Protein AF-A0A2N5GS72-F1 (afdb_monomer_lite)

pLDDT: mean 87.8, std 16.19, range [47.03, 98.69]

Organism: NCBI:txid1403243

InterPro domains:
  IPR011990 Tetratricopeptide-like helical domain superfamily [G3DSA:1.25.40.10] (2-83)
  IPR011990 Tetratricopeptide-like helical domain superfamily [SSF48452] (9-51)
  IPR013105 Tetratricopeptide repeat 2 [PF07719] (12-42)
  IPR019734 Tetratricopeptide repeat [PS50005] (9-42)
  IPR019734 Tetratricopeptide repeat [SM00028] (9-42)

Radius of gyration: 17.96 Å; chains: 1; bounding box: 26×64×32 Å

Structure (mmCIF, N/CA/C/O backbone):
data_AF-A0A2N5GS72-F1
#
_entry.id   AF-A0A2N5GS72-F1
#
loop_
_atom_site.group_PDB
_atom_site.id
_atom_site.type_symbol
_atom_site.label_atom_id
_atom_site.label_alt_id
_atom_site.label_comp_id
_atom_site.label_asym_id
_atom_site.label_entity_id
_atom_site.label_seq_id
_atom_site.pdbx_PDB_ins_code
_atom_site.Cartn_x
_atom_site.Cartn_y
_atom_site.Cartn_z
_atom_site.occupancy
_atom_site.B_iso_or_equiv
_atom_site.auth_seq_id
_atom_site.auth_comp_id
_atom_site.auth_asym_id
_atom_site.auth_atom_id
_atom_site.pdbx_PDB_model_num
ATOM 1 N N . MET A 1 1 ? 6.695 11.900 13.192 1.00 66.31 1 MET A N 1
ATOM 2 C CA . MET A 1 1 ? 5.529 11.103 13.608 1.00 66.31 1 MET A CA 1
ATOM 3 C C . MET A 1 1 ? 5.547 10.929 15.113 1.00 66.31 1 MET A C 1
ATOM 5 O O . MET A 1 1 ? 6.587 10.590 15.670 1.00 66.31 1 MET A O 1
ATOM 9 N N . SER A 1 2 ? 4.422 11.187 15.764 1.00 89.38 2 SER A N 1
ATOM 10 C CA . SER A 1 2 ? 4.184 10.859 17.167 1.00 89.38 2 SER A CA 1
ATOM 11 C C . SER A 1 2 ? 3.930 9.357 17.347 1.00 89.38 2 SER A C 1
ATOM 13 O O . SER A 1 2 ? 3.534 8.660 16.412 1.00 89.38 2 SER A O 1
ATOM 15 N N . GLU A 1 3 ? 4.110 8.853 18.568 1.00 89.19 3 GLU A N 1
ATOM 16 C CA . GLU A 1 3 ? 3.800 7.459 18.925 1.00 89.19 3 GLU A CA 1
ATOM 17 C C . GLU A 1 3 ? 2.340 7.082 18.601 1.00 89.19 3 GLU A C 1
ATOM 19 O O . GLU A 1 3 ? 2.053 5.964 18.164 1.00 89.19 3 GLU A O 1
ATOM 24 N N . LEU A 1 4 ? 1.419 8.042 18.741 1.00 92.50 4 LEU A N 1
ATOM 25 C CA . LEU A 1 4 ? 0.006 7.858 18.422 1.00 92.50 4 LEU A CA 1
ATOM 26 C C . LEU A 1 4 ? -0.232 7.676 16.916 1.00 92.50 4 LEU A C 1
ATOM 28 O O . LEU A 1 4 ? -0.996 6.793 16.531 1.00 92.50 4 LEU A O 1
ATOM 32 N N . GLU A 1 5 ? 0.428 8.471 16.070 1.00 91.94 5 GLU A N 1
ATOM 33 C CA . GLU A 1 5 ? 0.332 8.351 14.606 1.00 91.94 5 GLU A CA 1
ATOM 34 C C . GLU A 1 5 ? 0.856 6.995 14.128 1.00 91.94 5 GLU A C 1
ATOM 36 O O . GLU A 1 5 ? 0.194 6.330 13.332 1.00 91.94 5 GLU A O 1
ATOM 41 N N . VAL A 1 6 ? 1.979 6.533 14.688 1.00 91.19 6 VAL A N 1
ATOM 42 C CA . VAL A 1 6 ? 2.550 5.213 14.375 1.00 91.19 6 VAL A CA 1
ATOM 43 C C . VAL A 1 6 ? 1.580 4.088 14.757 1.00 91.19 6 VAL A C 1
ATOM 45 O O . VAL A 1 6 ? 1.336 3.171 13.971 1.00 91.19 6 VAL A O 1
ATOM 48 N N . SER A 1 7 ? 0.980 4.154 15.948 1.00 95.19 7 SER A N 1
ATOM 49 C CA . SER A 1 7 ? -0.006 3.161 16.399 1.00 95.19 7 SER A CA 1
ATOM 50 C C . SER A 1 7 ? -1.278 3.164 15.536 1.00 95.19 7 SER A C 1
ATOM 52 O O . SER A 1 7 ? -1.819 2.107 15.179 1.00 95.19 7 SER A O 1
ATOM 54 N N . LEU A 1 8 ? -1.741 4.351 15.135 1.00 96.69 8 LEU A N 1
ATOM 55 C CA . LEU A 1 8 ? -2.888 4.500 14.245 1.00 96.69 8 LEU A CA 1
ATOM 56 C C . LEU A 1 8 ? -2.594 3.931 12.848 1.00 96.69 8 LEU A C 1
ATOM 58 O O . LEU A 1 8 ? -3.430 3.196 12.315 1.00 96.69 8 LEU A O 1
ATOM 62 N N . ALA A 1 9 ? -1.403 4.186 12.297 1.00 96.94 9 ALA A N 1
ATOM 63 C CA . ALA A 1 9 ? -0.950 3.623 11.024 1.00 96.94 9 ALA A CA 1
ATOM 64 C C . ALA A 1 9 ? -0.971 2.088 11.057 1.00 96.94 9 ALA A C 1
ATOM 66 O O . ALA A 1 9 ? -1.563 1.443 10.191 1.00 96.94 9 ALA A O 1
ATOM 67 N N . GLN A 1 10 ? -0.416 1.485 12.113 1.00 96.31 10 GLN A N 1
ATOM 68 C CA . GLN A 1 10 ? -0.424 0.030 12.297 1.00 96.31 10 GLN A CA 1
ATOM 69 C C . GLN A 1 10 ? -1.840 -0.545 12.411 1.00 96.31 10 GLN A C 1
ATOM 71 O O . GLN A 1 10 ? -2.118 -1.634 11.903 1.00 96.31 10 GLN A O 1
ATOM 76 N N . THR A 1 11 ? -2.745 0.166 13.083 1.00 98.06 11 THR A N 1
ATOM 77 C CA . THR A 1 11 ? -4.141 -0.263 13.239 1.00 98.06 11 THR A CA 1
ATOM 78 C C . THR A 1 11 ? -4.870 -0.251 11.898 1.00 98.06 11 THR A C 1
AT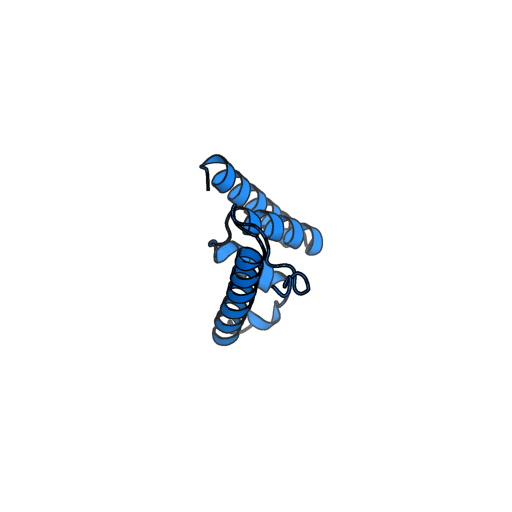OM 80 O O . THR A 1 11 ? -5.506 -1.242 11.532 1.00 98.06 11 THR A O 1
ATOM 83 N N . LYS A 1 12 ? -4.721 0.828 11.125 1.00 98.31 12 LYS A N 1
ATOM 84 C CA . LYS A 1 12 ? -5.278 0.942 9.771 1.00 98.31 12 LYS A CA 1
ATOM 85 C C . LYS A 1 12 ? -4.688 -0.097 8.822 1.00 98.31 12 LYS A C 1
ATOM 87 O O . LYS A 1 12 ? -5.438 -0.748 8.100 1.00 98.31 12 LYS A O 1
ATOM 92 N N . PHE A 1 13 ? -3.382 -0.350 8.902 1.00 98.31 13 PHE A N 1
ATOM 93 C CA . PHE A 1 13 ? -2.728 -1.420 8.152 1.00 98.31 13 PHE A CA 1
ATOM 94 C C . PHE A 1 13 ? -3.367 -2.789 8.426 1.00 98.31 13 PHE A C 1
ATOM 96 O O . PHE A 1 13 ? -3.774 -3.481 7.493 1.00 98.31 13 PHE A O 1
ATOM 103 N N . LYS A 1 14 ? -3.528 -3.162 9.703 1.00 98.25 14 LYS A N 1
ATOM 104 C CA . LYS A 1 14 ? -4.175 -4.427 10.096 1.00 98.25 14 LYS A CA 1
ATOM 105 C C . LYS A 1 14 ? -5.618 -4.516 9.598 1.00 98.25 14 LYS A C 1
ATOM 107 O O . LYS A 1 14 ? -6.034 -5.574 9.131 1.00 98.25 14 LYS A O 1
ATOM 112 N N . LEU A 1 15 ? -6.369 -3.417 9.668 1.00 98.50 15 LEU A N 1
ATOM 113 C CA . LEU A 1 15 ? -7.737 -3.365 9.156 1.00 98.50 15 LEU A CA 1
ATOM 114 C C . LEU A 1 15 ? -7.781 -3.537 7.629 1.00 98.50 15 LEU A C 1
ATOM 116 O O . LEU A 1 15 ? -8.613 -4.288 7.125 1.00 98.50 15 LEU A O 1
ATOM 120 N N . GLY A 1 16 ? -6.854 -2.913 6.901 1.00 98.50 16 GLY A N 1
ATOM 121 C CA . GLY A 1 16 ? -6.705 -3.091 5.457 1.00 98.50 16 GLY A CA 1
ATOM 122 C C . GLY A 1 16 ? -6.434 -4.545 5.072 1.00 98.50 16 GLY A C 1
ATOM 123 O O . GLY A 1 16 ? -7.084 -5.077 4.174 1.00 98.50 16 GLY A O 1
ATOM 124 N N . LEU A 1 17 ? -5.554 -5.232 5.807 1.00 98.44 17 LEU A N 1
ATOM 125 C CA . LEU A 1 17 ? -5.311 -6.666 5.613 1.00 98.44 17 LEU A CA 1
ATOM 126 C C . LEU A 1 17 ? -6.559 -7.518 5.874 1.00 98.44 17 LEU A C 1
ATOM 128 O O . LEU A 1 17 ? -6.827 -8.456 5.124 1.00 98.44 17 LEU A O 1
ATOM 132 N N . ALA A 1 18 ? -7.337 -7.192 6.910 1.00 98.56 18 ALA A N 1
ATOM 133 C CA . ALA A 1 18 ? -8.581 -7.898 7.211 1.00 98.56 18 ALA A CA 1
ATOM 134 C C . ALA A 1 18 ? -9.615 -7.730 6.084 1.00 98.56 18 ALA A C 1
ATOM 136 O O . ALA A 1 18 ? -10.244 -8.707 5.676 1.00 98.56 18 ALA A O 1
ATOM 137 N N . TYR A 1 19 ? -9.751 -6.521 5.531 1.00 98.69 19 TYR A N 1
ATOM 138 C CA . TYR A 1 19 ? -10.608 -6.281 4.369 1.00 98.69 19 TYR A CA 1
ATOM 139 C C . TYR A 1 19 ? -10.123 -7.020 3.119 1.00 98.69 19 TYR A C 1
ATOM 141 O O . TYR A 1 19 ? -10.939 -7.631 2.429 1.00 98.69 19 TYR A O 1
ATOM 149 N N . ALA A 1 20 ? -8.812 -7.038 2.862 1.00 98.00 20 ALA A N 1
ATOM 150 C CA . ALA A 1 20 ? -8.234 -7.761 1.731 1.00 98.00 20 ALA A CA 1
ATOM 151 C C . ALA A 1 20 ? -8.494 -9.272 1.839 1.00 98.00 20 ALA A C 1
ATOM 153 O O . ALA A 1 20 ? -8.931 -9.892 0.873 1.00 98.00 20 ALA A O 1
ATOM 154 N N . GLY A 1 21 ? -8.311 -9.851 3.031 1.00 97.62 21 GLY A N 1
ATOM 155 C CA . GLY A 1 21 ? -8.629 -11.257 3.303 1.00 97.62 21 GLY A CA 1
ATOM 156 C C . GLY A 1 21 ? -10.119 -11.589 3.164 1.00 97.62 21 GLY A C 1
ATOM 157 O O . GLY A 1 21 ? -10.466 -12.721 2.841 1.00 97.62 21 GLY A O 1
ATOM 158 N N . ALA A 1 22 ? -10.998 -10.602 3.352 1.00 98.12 22 ALA A N 1
ATOM 159 C CA . ALA A 1 22 ? -12.437 -10.723 3.122 1.00 98.12 22 ALA A CA 1
ATOM 160 C C . ALA A 1 22 ? -12.861 -10.454 1.661 1.00 98.12 22 ALA A C 1
ATOM 162 O O . ALA A 1 22 ? -14.059 -10.428 1.379 1.00 98.12 22 ALA A O 1
ATOM 163 N N . GLY A 1 23 ? -11.918 -10.211 0.741 1.00 97.19 23 GLY A N 1
ATOM 164 C CA . GLY A 1 23 ? -12.202 -9.881 -0.661 1.00 97.19 23 GLY A CA 1
ATOM 165 C C . GLY A 1 23 ? -12.775 -8.475 -0.875 1.00 97.19 23 GLY A C 1
ATOM 166 O O . GLY A 1 23 ? -13.275 -8.165 -1.953 1.00 97.19 23 GLY A O 1
ATOM 167 N N . LYS A 1 24 ? -12.719 -7.599 0.133 1.00 98.50 24 LYS A N 1
ATOM 168 C CA . LYS A 1 24 ? -13.162 -6.201 0.042 1.00 98.50 24 LYS A CA 1
ATOM 169 C C . LYS A 1 24 ? -11.986 -5.314 -0.352 1.00 98.50 24 LYS A C 1
ATOM 171 O O . LYS A 1 24 ? -11.436 -4.582 0.468 1.00 98.50 24 LYS A O 1
ATOM 176 N N . HIS A 1 25 ? -11.561 -5.435 -1.607 1.00 98.06 25 HIS A N 1
ATOM 177 C CA . HIS A 1 25 ? -10.331 -4.810 -2.099 1.00 98.06 25 HIS A CA 1
ATOM 178 C C . HIS A 1 25 ? -10.364 -3.275 -2.013 1.00 98.06 25 HIS A C 1
ATOM 180 O O . HIS A 1 25 ? -9.370 -2.682 -1.603 1.00 98.06 25 HIS A O 1
ATOM 186 N N . ASP A 1 26 ? -11.498 -2.634 -2.305 1.00 98.31 26 ASP A N 1
ATOM 187 C CA . ASP A 1 26 ? -11.616 -1.169 -2.243 1.00 98.31 26 ASP A CA 1
ATOM 188 C C . ASP A 1 26 ? -11.489 -0.635 -0.808 1.00 98.31 26 ASP A C 1
ATOM 190 O O . ASP A 1 26 ? -10.717 0.291 -0.546 1.00 98.31 26 ASP A O 1
ATOM 194 N N . ASP A 1 27 ? -12.180 -1.268 0.147 1.00 98.44 27 ASP A N 1
ATOM 195 C CA . ASP A 1 27 ? -12.077 -0.924 1.570 1.00 98.44 27 ASP A CA 1
ATOM 196 C C . ASP A 1 27 ? -10.654 -1.158 2.093 1.00 98.44 27 ASP A C 1
ATOM 198 O O . ASP A 1 27 ? -10.126 -0.354 2.867 1.00 98.44 27 ASP A O 1
ATOM 202 N N . ALA A 1 28 ? -10.012 -2.240 1.643 1.00 98.62 28 ALA A N 1
ATOM 203 C CA . ALA A 1 28 ? -8.633 -2.548 1.987 1.00 98.62 28 ALA A CA 1
ATOM 204 C C . ALA A 1 28 ? -7.675 -1.460 1.501 1.00 98.62 28 ALA A C 1
ATOM 206 O O . ALA A 1 28 ? -6.871 -0.960 2.288 1.00 98.62 28 ALA A O 1
ATOM 207 N N . LEU A 1 29 ? -7.785 -1.064 0.229 1.00 98.50 29 LEU A N 1
ATOM 208 C CA . LEU A 1 29 ? -6.957 -0.011 -0.347 1.00 98.50 29 LEU A CA 1
ATOM 209 C C . LEU A 1 29 ? -7.143 1.308 0.389 1.00 98.50 29 LEU A C 1
ATOM 211 O O . LEU A 1 29 ? -6.141 1.926 0.723 1.00 98.50 29 LEU A O 1
ATOM 215 N N . LYS A 1 30 ? -8.380 1.676 0.739 1.00 98.44 30 LYS A N 1
ATOM 216 C CA . LYS A 1 30 ? -8.650 2.889 1.518 1.00 98.44 30 LYS A CA 1
ATOM 217 C C . LYS A 1 30 ? -7.934 2.884 2.870 1.00 98.44 30 LYS A C 1
ATOM 219 O O . LYS A 1 30 ? -7.292 3.861 3.230 1.00 98.44 30 LYS A O 1
ATOM 224 N N . GLN A 1 31 ? -8.006 1.783 3.621 1.00 98.56 31 GLN A N 1
ATOM 225 C CA . GLN A 1 31 ? -7.312 1.711 4.914 1.00 98.56 31 GLN A CA 1
ATOM 226 C C . GLN A 1 31 ? -5.790 1.710 4.767 1.00 98.56 31 GLN A C 1
ATOM 228 O O . GLN A 1 31 ? -5.092 2.257 5.617 1.00 98.56 31 GLN A O 1
ATOM 233 N N . LEU A 1 32 ? -5.269 1.099 3.703 1.00 98.44 32 LEU A N 1
ATOM 234 C CA . LEU A 1 32 ? -3.840 1.101 3.420 1.00 98.44 32 LEU A CA 1
ATOM 235 C C . LEU A 1 32 ? -3.343 2.468 2.926 1.00 98.44 32 LEU A C 1
ATOM 237 O O . LEU A 1 32 ? -2.214 2.826 3.240 1.00 98.44 32 LEU A O 1
ATOM 241 N N . ASP A 1 33 ? -4.160 3.219 2.184 1.00 97.56 33 ASP A N 1
ATOM 242 C CA . ASP A 1 33 ? -3.894 4.609 1.795 1.00 97.56 33 ASP A CA 1
ATOM 243 C C . ASP A 1 33 ? -3.772 5.481 3.051 1.00 97.56 33 ASP A C 1
ATOM 245 O O . ASP A 1 33 ? -2.717 6.068 3.281 1.00 97.56 33 ASP A O 1
ATOM 249 N N . ASP A 1 34 ? -4.778 5.449 3.934 1.00 97.56 34 ASP A N 1
ATOM 250 C CA . ASP A 1 34 ? -4.748 6.191 5.200 1.00 97.56 34 ASP A CA 1
ATOM 251 C C . ASP A 1 34 ? -3.549 5.788 6.089 1.00 97.56 34 ASP A C 1
ATOM 253 O O . ASP A 1 34 ? -2.981 6.608 6.807 1.00 97.56 34 ASP A O 1
ATOM 257 N N . ALA A 1 35 ? -3.173 4.503 6.097 1.00 97.75 35 ALA A N 1
ATOM 258 C CA . ALA A 1 35 ? -2.024 4.025 6.864 1.00 97.75 35 ALA A CA 1
ATOM 259 C C . ALA A 1 35 ? -0.694 4.535 6.285 1.00 97.75 35 ALA A C 1
ATOM 261 O O . ALA A 1 35 ? 0.223 4.832 7.047 1.00 97.75 35 ALA A O 1
ATOM 262 N N . LEU A 1 36 ? -0.595 4.644 4.956 1.00 96.06 36 LEU A N 1
ATOM 263 C CA . LEU A 1 36 ? 0.589 5.152 4.266 1.00 96.06 36 LEU A CA 1
ATOM 264 C C . LEU A 1 36 ? 0.748 6.664 4.447 1.00 96.06 36 LEU A C 1
ATOM 266 O O . LEU A 1 36 ? 1.870 7.138 4.537 1.00 96.06 36 LEU A O 1
ATOM 270 N N . GLU A 1 37 ? -0.348 7.420 4.527 1.00 93.62 37 GLU A N 1
ATOM 271 C CA . GLU A 1 37 ? -0.286 8.853 4.850 1.00 93.62 37 GLU A CA 1
ATOM 272 C C . GLU A 1 37 ? 0.283 9.101 6.251 1.00 93.62 37 GLU A C 1
ATOM 274 O O . GLU A 1 37 ? 1.029 10.057 6.457 1.00 93.62 37 GLU A O 1
ATOM 279 N N . LEU A 1 38 ? -0.049 8.226 7.205 1.00 94.75 38 LEU A N 1
ATOM 280 C CA . LEU A 1 38 ? 0.457 8.307 8.573 1.00 94.75 38 LEU A CA 1
ATOM 281 C C . LEU A 1 38 ? 1.898 7.816 8.702 1.00 94.75 38 LEU A C 1
ATOM 283 O O . LEU A 1 38 ? 2.623 8.372 9.516 1.00 94.75 38 LEU A O 1
ATOM 287 N N . ASP A 1 39 ? 2.299 6.797 7.934 1.00 93.38 39 ASP A N 1
ATOM 288 C CA . ASP A 1 39 ? 3.650 6.216 7.932 1.00 93.38 39 ASP A CA 1
ATOM 289 C C . ASP A 1 39 ? 4.167 6.006 6.487 1.00 93.38 39 ASP A C 1
ATOM 291 O O . ASP A 1 39 ? 4.166 4.878 5.972 1.00 93.38 39 ASP A O 1
ATOM 295 N N . PRO A 1 40 ? 4.613 7.085 5.803 1.00 91.88 40 PRO A N 1
ATOM 296 C CA . PRO A 1 40 ? 5.007 7.037 4.388 1.00 91.88 40 PRO A CA 1
ATOM 297 C C . PRO A 1 40 ? 6.236 6.169 4.107 1.00 91.88 40 PRO A C 1
ATOM 299 O O . PRO A 1 40 ? 6.428 5.689 2.984 1.00 91.88 40 PRO A O 1
ATOM 302 N N . ASP A 1 41 ? 7.085 5.951 5.110 1.00 92.44 41 ASP A N 1
ATOM 303 C CA . ASP A 1 41 ? 8.302 5.145 4.994 1.00 92.44 41 ASP A CA 1
ATOM 304 C C . ASP A 1 41 ? 8.042 3.641 5.151 1.00 92.44 41 ASP A C 1
ATOM 306 O O . ASP A 1 41 ? 8.928 2.813 4.911 1.00 92.44 41 ASP A O 1
ATOM 310 N N . ASN A 1 42 ? 6.809 3.251 5.481 1.00 94.38 42 ASN A N 1
ATOM 311 C CA . ASN A 1 42 ? 6.442 1.857 5.651 1.00 94.38 42 ASN A CA 1
ATOM 312 C C . ASN A 1 42 ? 6.303 1.118 4.318 1.00 94.38 42 ASN A C 1
ATOM 314 O O . ASN A 1 42 ? 5.236 1.027 3.699 1.00 94.38 42 ASN A O 1
ATOM 318 N N . PHE A 1 43 ? 7.398 0.498 3.896 1.00 95.38 43 PHE A N 1
ATOM 319 C CA . PHE A 1 43 ? 7.428 -0.271 2.657 1.00 95.38 43 PHE A CA 1
ATOM 320 C C . PHE A 1 43 ? 6.446 -1.457 2.648 1.00 95.38 43 PHE A C 1
ATOM 322 O O . PHE A 1 43 ? 5.969 -1.858 1.584 1.00 95.38 43 PHE A O 1
ATOM 329 N N . LEU A 1 44 ? 6.096 -2.013 3.816 1.00 96.31 44 LEU A N 1
ATOM 330 C CA . LEU A 1 44 ? 5.135 -3.111 3.889 1.00 96.31 44 LEU A CA 1
ATOM 331 C C . LEU A 1 44 ? 3.735 -2.645 3.476 1.00 96.31 44 LEU A C 1
ATOM 333 O O . LEU A 1 44 ? 3.087 -3.339 2.694 1.00 96.31 44 LEU A O 1
ATOM 337 N N . ILE A 1 45 ? 3.297 -1.465 3.928 1.00 97.38 45 ILE A N 1
ATOM 338 C CA . ILE A 1 45 ? 2.010 -0.878 3.523 1.00 97.38 45 ILE A CA 1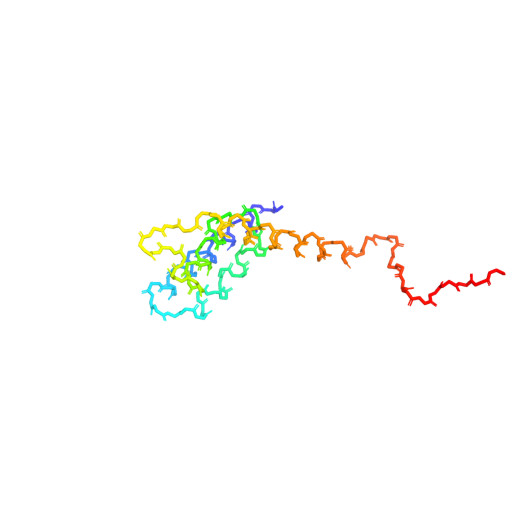
ATOM 339 C C . ILE A 1 45 ? 1.969 -0.705 1.998 1.00 97.38 45 ILE A C 1
ATOM 341 O O . ILE A 1 45 ? 1.020 -1.162 1.353 1.00 97.38 45 ILE A O 1
ATOM 345 N N . ARG A 1 46 ? 3.031 -0.143 1.400 1.00 97.06 46 ARG A N 1
ATOM 346 C CA . ARG A 1 46 ? 3.141 0.017 -0.063 1.00 97.06 46 ARG A CA 1
ATOM 347 C C . ARG A 1 46 ? 3.017 -1.313 -0.796 1.00 97.06 46 ARG A C 1
ATOM 349 O O . ARG A 1 46 ? 2.183 -1.441 -1.691 1.00 97.06 46 ARG A O 1
ATOM 356 N N . LYS A 1 47 ? 3.769 -2.334 -0.369 1.00 97.19 47 LYS A N 1
ATOM 357 C CA . LYS A 1 47 ? 3.711 -3.668 -0.986 1.00 97.19 47 LYS A CA 1
ATOM 358 C C . LYS A 1 47 ? 2.319 -4.284 -0.934 1.00 97.19 47 LYS A C 1
ATOM 360 O O . LYS A 1 47 ? 1.911 -4.889 -1.918 1.00 97.19 47 LYS A O 1
ATOM 365 N N . GLN A 1 48 ? 1.589 -4.136 0.171 1.00 97.88 48 GLN A N 1
ATOM 366 C CA . GLN A 1 48 ? 0.234 -4.689 0.277 1.00 97.88 48 GLN A CA 1
ATOM 367 C C . GLN A 1 48 ? -0.746 -3.973 -0.660 1.00 97.88 48 GLN A C 1
ATOM 369 O O . GLN A 1 48 ? -1.542 -4.628 -1.331 1.00 97.88 48 GLN A O 1
ATOM 374 N N . ARG A 1 49 ? -0.637 -2.645 -0.800 1.00 97.88 49 ARG A N 1
ATOM 375 C CA . ARG A 1 49 ? -1.421 -1.884 -1.791 1.00 97.88 49 ARG A CA 1
ATOM 376 C C . ARG A 1 49 ? -1.116 -2.336 -3.211 1.00 97.88 49 ARG A C 1
ATOM 378 O O . ARG A 1 49 ? -2.031 -2.555 -4.000 1.00 97.88 49 ARG A O 1
ATOM 385 N N . TRP A 1 50 ? 0.166 -2.484 -3.535 1.00 97.94 50 TRP A N 1
ATOM 386 C CA . TRP A 1 50 ? 0.601 -2.941 -4.850 1.00 97.94 50 TRP A CA 1
ATOM 387 C C . TRP A 1 50 ? 0.131 -4.359 -5.147 1.00 97.94 50 TRP A C 1
ATOM 389 O O . TRP A 1 50 ? -0.326 -4.603 -6.254 1.00 97.94 50 TRP A O 1
ATOM 399 N N . TYR A 1 51 ? 0.178 -5.263 -4.168 1.00 97.12 51 TYR A N 1
ATOM 400 C CA . TYR A 1 51 ? -0.322 -6.628 -4.316 1.00 97.12 51 TYR A CA 1
ATOM 401 C C . TYR A 1 51 ? -1.814 -6.658 -4.660 1.00 97.12 51 TYR A C 1
ATOM 403 O O . TYR A 1 51 ? -2.236 -7.428 -5.516 1.00 97.12 51 TYR A O 1
ATOM 411 N N . ILE A 1 52 ? -2.607 -5.786 -4.031 1.00 97.38 52 ILE A N 1
ATOM 412 C CA . ILE A 1 52 ? -4.042 -5.679 -4.313 1.00 97.38 52 ILE A CA 1
ATOM 413 C C . ILE A 1 52 ? -4.301 -5.076 -5.702 1.00 97.38 52 ILE A C 1
ATOM 415 O O . ILE A 1 52 ? -5.182 -5.556 -6.408 1.00 97.38 52 ILE A O 1
ATOM 419 N N . ARG A 1 53 ? -3.560 -4.031 -6.095 1.00 97.25 53 ARG A N 1
ATOM 420 C CA . ARG A 1 53 ? -3.776 -3.315 -7.370 1.00 97.25 53 ARG A CA 1
ATOM 421 C C . ARG A 1 53 ? -3.199 -4.041 -8.587 1.00 97.25 53 ARG A C 1
ATOM 423 O O . ARG A 1 53 ? -3.752 -3.917 -9.672 1.00 97.25 53 ARG A O 1
ATOM 430 N N . PHE A 1 54 ? -2.090 -4.752 -8.403 1.00 97.25 54 PHE A N 1
ATOM 431 C CA . PHE A 1 54 ? -1.283 -5.358 -9.464 1.00 97.25 54 PHE A CA 1
ATOM 432 C C . PHE A 1 54 ? -0.856 -6.786 -9.078 1.00 97.25 54 PHE A C 1
ATOM 434 O O . PHE A 1 54 ? 0.343 -7.060 -8.948 1.00 97.25 54 PHE A O 1
ATOM 441 N N . PRO A 1 55 ? -1.800 -7.715 -8.834 1.00 96.06 55 PRO A N 1
ATOM 442 C CA . PRO A 1 55 ? -1.477 -9.073 -8.386 1.00 96.06 55 PRO A CA 1
ATOM 443 C C . PRO A 1 55 ? -0.551 -9.825 -9.360 1.00 96.06 55 PRO A C 1
ATOM 445 O O . PRO A 1 55 ? 0.261 -10.649 -8.936 1.00 96.06 55 PRO A O 1
ATOM 448 N N . GLU A 1 56 ? -0.598 -9.500 -10.654 1.00 96.44 56 GLU A N 1
ATOM 449 C CA . GLU A 1 56 ? 0.266 -10.059 -11.697 1.00 96.44 56 GLU A CA 1
ATOM 450 C C . GLU A 1 56 ? 1.750 -9.706 -11.524 1.00 96.44 56 GLU A C 1
ATOM 452 O O . GLU A 1 56 ? 2.616 -10.390 -12.061 1.00 96.44 56 GLU A O 1
ATOM 457 N N . LYS A 1 57 ? 2.070 -8.664 -10.748 1.00 97.12 57 LYS A N 1
ATOM 458 C CA . LYS A 1 57 ? 3.453 -8.277 -10.422 1.00 97.12 57 LYS A CA 1
ATOM 459 C C . LYS A 1 57 ? 4.057 -9.085 -9.279 1.00 97.12 57 LYS A C 1
ATOM 461 O O . LYS A 1 57 ? 5.243 -8.945 -8.983 1.00 97.12 57 LYS A O 1
ATOM 466 N N . PHE A 1 58 ? 3.254 -9.921 -8.626 1.00 96.38 58 PHE A N 1
ATOM 467 C CA . PHE A 1 58 ? 3.656 -10.700 -7.457 1.00 96.38 58 PHE A CA 1
ATOM 468 C C . PHE A 1 58 ? 3.588 -12.214 -7.683 1.00 96.38 58 PHE A C 1
ATOM 470 O O . PHE A 1 58 ? 4.020 -12.965 -6.810 1.00 96.38 58 PHE A O 1
ATOM 477 N N . SER A 1 59 ? 3.074 -12.669 -8.829 1.00 93.38 59 SER A N 1
ATOM 478 C CA . SER A 1 59 ? 2.914 -14.087 -9.154 1.00 93.38 59 SER A CA 1
ATOM 479 C C . SER A 1 59 ? 3.190 -14.347 -10.640 1.00 93.38 59 SER A C 1
ATOM 481 O O . SER A 1 59 ? 2.726 -13.568 -11.472 1.00 93.38 59 SER A O 1
ATOM 483 N N . PRO A 1 60 ? 3.901 -15.433 -11.013 1.00 93.50 60 PRO A N 1
ATOM 484 C CA . PRO A 1 60 ? 4.462 -16.483 -10.148 1.00 93.50 60 PRO A CA 1
ATOM 485 C C . PRO A 1 60 ? 5.784 -16.094 -9.468 1.00 93.50 60 PRO A C 1
ATOM 487 O O . PRO A 1 60 ? 6.170 -16.703 -8.474 1.00 93.50 60 PRO A O 1
ATOM 490 N N . VAL A 1 61 ? 6.477 -15.085 -9.996 1.00 95.38 61 VAL A N 1
ATOM 491 C CA . VAL A 1 61 ? 7.698 -14.511 -9.423 1.00 95.38 61 VAL A CA 1
ATOM 492 C C . VAL A 1 61 ? 7.461 -13.022 -9.243 1.00 95.38 61 VAL A C 1
ATOM 494 O O . VAL A 1 61 ? 6.807 -12.384 -10.063 1.00 95.38 61 VAL A O 1
ATOM 497 N N . ILE A 1 62 ? 7.984 -12.475 -8.153 1.00 95.06 62 ILE A N 1
ATOM 498 C CA . ILE A 1 62 ? 7.854 -11.057 -7.847 1.00 95.06 62 ILE A CA 1
ATOM 499 C C . ILE A 1 62 ? 8.700 -10.233 -8.830 1.00 95.06 62 ILE A C 1
ATOM 501 O O . ILE A 1 62 ? 9.908 -10.440 -8.935 1.00 95.06 62 ILE A O 1
ATOM 505 N N . ASP A 1 63 ? 8.072 -9.264 -9.493 1.00 97.44 63 ASP A N 1
ATOM 506 C CA . ASP A 1 63 ? 8.716 -8.291 -10.381 1.00 97.44 63 ASP A CA 1
ATOM 507 C C . ASP A 1 63 ? 9.398 -7.192 -9.538 1.00 97.44 63 ASP A C 1
ATOM 509 O O . ASP A 1 63 ? 8.805 -6.168 -9.183 1.00 97.44 63 ASP A O 1
ATOM 513 N N . ILE A 1 64 ? 10.645 -7.452 -9.125 1.00 96.00 64 ILE A N 1
ATOM 514 C CA . ILE A 1 64 ? 11.421 -6.555 -8.248 1.00 96.00 64 ILE A CA 1
ATOM 515 C C . ILE A 1 64 ? 11.789 -5.253 -8.971 1.00 96.00 64 ILE A C 1
ATOM 517 O O . ILE A 1 64 ? 11.764 -4.185 -8.357 1.00 96.00 64 ILE A O 1
ATOM 521 N N . GLU A 1 65 ? 12.089 -5.320 -10.270 1.00 97.31 65 GLU A N 1
ATOM 522 C CA . GLU A 1 65 ? 12.412 -4.137 -11.075 1.00 97.31 65 GLU A CA 1
ATOM 523 C C . GLU A 1 65 ? 11.219 -3.181 -11.145 1.00 97.31 65 GLU A C 1
ATOM 525 O O . GLU A 1 65 ? 11.373 -1.966 -10.995 1.00 97.31 65 GLU A O 1
ATOM 530 N N . TRP A 1 66 ? 10.010 -3.721 -11.315 1.00 97.25 66 TRP A N 1
ATOM 531 C CA . TRP A 1 66 ? 8.791 -2.930 -11.241 1.00 97.25 66 TRP A CA 1
ATOM 532 C C . TRP A 1 66 ? 8.595 -2.304 -9.858 1.00 97.25 66 TRP A C 1
ATOM 534 O O . TRP A 1 66 ? 8.278 -1.119 -9.789 1.00 97.25 66 TRP A O 1
ATOM 544 N N . GLN A 1 67 ? 8.831 -3.036 -8.760 1.00 96.81 67 GLN A N 1
ATOM 545 C CA . GLN A 1 67 ? 8.694 -2.482 -7.402 1.00 96.81 67 GLN A CA 1
ATOM 546 C C . GLN A 1 67 ? 9.617 -1.284 -7.164 1.00 96.81 67 GLN A C 1
ATOM 548 O O . GLN A 1 67 ? 9.191 -0.298 -6.566 1.00 96.81 67 GLN A O 1
ATOM 553 N N . GLN A 1 68 ? 10.862 -1.348 -7.645 1.00 96.81 68 GLN A N 1
ATOM 554 C CA . GLN A 1 68 ? 11.815 -0.243 -7.523 1.00 96.81 68 GLN A CA 1
ATOM 555 C C . GLN A 1 68 ? 11.348 0.991 -8.299 1.00 96.81 68 GLN A C 1
ATOM 557 O O . GLN A 1 68 ? 11.278 2.077 -7.728 1.00 96.81 68 GLN A O 1
ATOM 562 N N . LYS A 1 69 ? 10.945 0.813 -9.563 1.00 97.62 69 LYS A N 1
ATOM 563 C CA . LYS A 1 69 ? 10.422 1.908 -10.398 1.00 97.62 69 LYS A CA 1
ATOM 564 C C . LYS A 1 69 ? 9.141 2.510 -9.825 1.00 97.62 69 LYS A C 1
ATOM 566 O O . 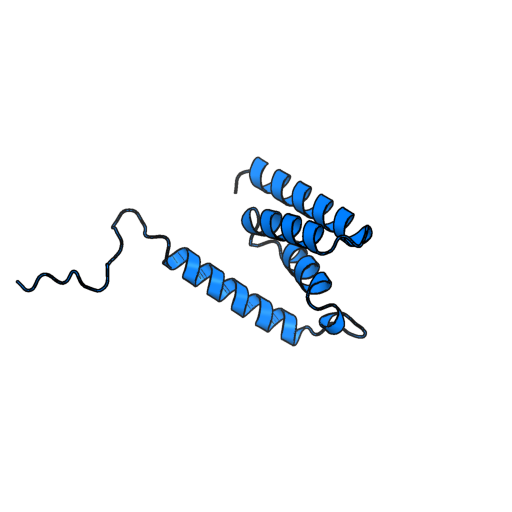LYS A 1 69 ? 8.940 3.719 -9.874 1.00 97.62 69 LYS A O 1
ATOM 571 N N . GLN A 1 70 ? 8.265 1.667 -9.284 1.00 97.50 70 GLN A N 1
ATOM 572 C CA . GLN A 1 70 ? 7.023 2.101 -8.656 1.00 97.50 70 GLN A CA 1
ATOM 573 C C . GLN A 1 70 ? 7.301 2.939 -7.407 1.00 97.50 70 GLN A C 1
ATOM 575 O O . GLN A 1 70 ? 6.691 3.992 -7.240 1.00 97.50 70 GLN A O 1
ATOM 580 N N . LEU A 1 71 ? 8.240 2.496 -6.565 1.00 96.31 71 LEU A N 1
ATOM 581 C CA . LEU A 1 71 ? 8.660 3.240 -5.383 1.00 96.31 71 LEU A CA 1
ATOM 582 C C . LEU A 1 71 ? 9.268 4.590 -5.762 1.00 96.31 71 LEU A C 1
ATOM 584 O O . LEU A 1 71 ? 8.893 5.598 -5.180 1.00 96.31 71 LEU A O 1
ATOM 588 N N . GLU A 1 72 ? 10.183 4.614 -6.732 1.00 96.12 72 GLU A N 1
ATOM 589 C CA . GLU A 1 72 ? 10.812 5.848 -7.211 1.00 96.12 72 GLU A CA 1
ATOM 590 C C . GLU A 1 72 ? 9.763 6.855 -7.691 1.00 96.12 72 GLU A C 1
ATOM 592 O O . GLU A 1 72 ? 9.808 8.017 -7.294 1.00 96.12 72 GLU A O 1
ATOM 597 N N . ARG A 1 73 ? 8.770 6.397 -8.466 1.00 95.19 73 ARG A N 1
ATOM 598 C CA . ARG A 1 73 ? 7.676 7.257 -8.924 1.00 95.19 73 ARG A CA 1
ATOM 599 C C . ARG A 1 73 ? 6.850 7.808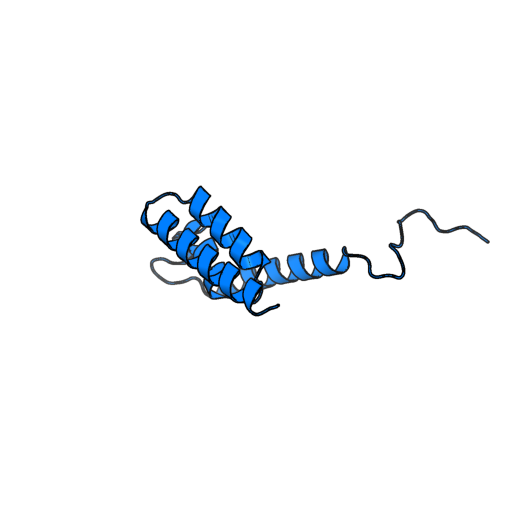 -7.761 1.00 95.19 73 ARG A C 1
ATOM 601 O O . ARG A 1 73 ? 6.673 9.017 -7.683 1.00 95.19 73 ARG A O 1
ATOM 608 N N . GLU A 1 74 ? 6.377 6.952 -6.851 1.00 94.75 74 GLU A N 1
ATOM 609 C CA . GLU A 1 74 ? 5.572 7.399 -5.701 1.00 94.75 74 GLU A CA 1
ATOM 610 C C . GLU A 1 74 ? 6.362 8.360 -4.793 1.00 94.75 74 GLU A C 1
ATOM 612 O O . GLU A 1 74 ? 5.812 9.344 -4.311 1.00 94.75 74 GLU A O 1
ATOM 617 N N . ARG A 1 75 ? 7.665 8.125 -4.594 1.00 93.56 75 ARG A N 1
ATOM 618 C CA . ARG A 1 75 ? 8.534 9.004 -3.793 1.00 93.56 75 ARG A CA 1
ATOM 619 C C . ARG A 1 75 ? 8.804 10.336 -4.484 1.00 93.56 75 ARG A C 1
ATOM 621 O O . ARG A 1 75 ? 8.847 11.358 -3.810 1.00 93.56 75 ARG A O 1
ATOM 628 N N . ALA A 1 76 ? 8.961 10.344 -5.807 1.00 92.38 76 ALA A N 1
ATOM 629 C CA . ALA A 1 76 ? 9.070 11.578 -6.577 1.00 92.38 76 ALA A CA 1
ATOM 630 C C . ALA A 1 76 ? 7.767 12.393 -6.510 1.00 92.38 76 ALA A C 1
ATOM 632 O O . ALA A 1 76 ? 7.817 13.597 -6.288 1.00 92.38 76 ALA A O 1
ATOM 633 N N . GLU A 1 77 ? 6.608 11.740 -6.631 1.00 90.44 77 GLU A N 1
ATOM 634 C CA . GLU A 1 77 ? 5.292 12.372 -6.460 1.00 90.44 77 GLU A CA 1
ATOM 635 C C . GLU A 1 77 ? 5.113 12.935 -5.037 1.00 90.44 77 GLU A C 1
ATOM 637 O O . GLU A 1 77 ? 4.613 14.044 -4.868 1.00 90.44 77 GLU A O 1
ATOM 642 N N . GLU A 1 78 ? 5.541 12.207 -4.003 1.00 88.06 78 GLU A N 1
ATOM 643 C CA . GLU A 1 78 ? 5.536 12.674 -2.609 1.00 88.06 78 GLU A CA 1
ATOM 644 C C . GLU A 1 78 ? 6.468 13.865 -2.387 1.00 88.06 78 GLU A C 1
ATOM 646 O O . GLU A 1 78 ? 6.071 14.818 -1.719 1.00 88.06 78 GLU A O 1
ATOM 651 N N . GLN A 1 79 ? 7.670 13.841 -2.968 1.00 84.75 79 GLN A N 1
ATOM 652 C CA . GLN A 1 79 ? 8.608 14.959 -2.909 1.00 84.75 79 GLN A CA 1
ATOM 653 C C . GLN A 1 79 ? 8.015 16.196 -3.586 1.00 84.75 79 GLN A C 1
ATOM 655 O O . GLN A 1 79 ? 7.993 17.259 -2.980 1.00 84.75 79 GLN A O 1
ATOM 660 N N . MET A 1 80 ? 7.449 16.046 -4.787 1.00 81.38 80 MET A N 1
ATOM 661 C CA . MET A 1 80 ? 6.774 17.142 -5.489 1.00 81.38 80 MET A CA 1
ATOM 662 C C . MET A 1 80 ? 5.603 17.703 -4.673 1.00 81.38 80 MET A C 1
ATOM 664 O O . MET A 1 80 ? 5.487 18.912 -4.516 1.00 81.38 80 MET A O 1
ATOM 668 N N . ARG A 1 81 ? 4.771 16.834 -4.079 1.00 78.31 81 ARG A N 1
ATOM 669 C CA . ARG A 1 81 ? 3.679 17.250 -3.183 1.00 78.31 81 ARG A CA 1
ATOM 670 C C . ARG A 1 81 ? 4.181 17.954 -1.926 1.00 78.31 81 ARG A C 1
ATOM 672 O O . ARG A 1 81 ? 3.493 18.833 -1.420 1.00 78.31 81 ARG A O 1
ATOM 679 N N . SER A 1 82 ? 5.326 17.537 -1.391 1.00 70.06 82 SER A N 1
ATOM 680 C CA . SER A 1 82 ? 5.964 18.199 -0.254 1.00 70.06 82 SER A CA 1
ATOM 681 C C . SER A 1 82 ? 6.506 19.572 -0.648 1.00 70.06 82 SER A C 1
ATOM 683 O O . SER A 1 82 ? 6.407 20.501 0.146 1.00 70.06 82 SER A O 1
ATOM 685 N N . ASP A 1 83 ? 7.039 19.708 -1.862 1.00 62.00 83 ASP A N 1
ATOM 686 C CA . ASP A 1 83 ? 7.564 20.967 -2.395 1.00 62.00 83 ASP A CA 1
ATOM 687 C C . ASP A 1 83 ? 6.430 21.960 -2.740 1.00 62.00 83 ASP A C 1
ATOM 689 O O . ASP A 1 83 ? 6.604 23.170 -2.602 1.00 62.00 83 ASP A O 1
ATOM 693 N N . ASP A 1 84 ? 5.240 21.460 -3.099 1.00 59.09 84 ASP A N 1
ATOM 694 C CA . ASP A 1 84 ? 4.014 22.256 -3.284 1.00 59.09 84 ASP A CA 1
ATOM 695 C C . ASP A 1 84 ? 3.421 22.782 -1.956 1.00 59.09 84 ASP A C 1
ATOM 697 O O . ASP A 1 84 ? 2.616 23.722 -1.952 1.00 59.09 84 ASP A O 1
ATOM 701 N N . VAL A 1 85 ? 3.821 22.224 -0.804 1.00 57.72 85 VAL A N 1
ATOM 702 C CA . VAL A 1 85 ? 3.459 22.743 0.525 1.00 57.72 85 VAL A CA 1
ATOM 703 C C . 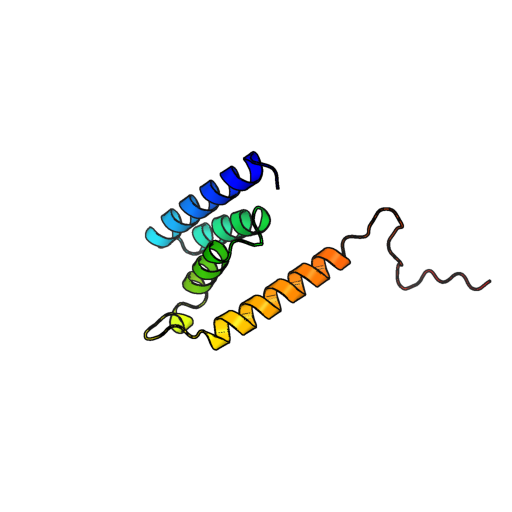VAL A 1 85 ? 4.435 23.859 0.899 1.00 57.72 85 VAL A C 1
ATOM 705 O O . VAL A 1 85 ? 5.417 23.684 1.614 1.00 57.72 85 VAL A O 1
ATOM 708 N N . CYS A 1 86 ? 4.132 25.044 0.380 1.00 55.19 86 CYS A N 1
ATOM 709 C CA . CYS A 1 86 ? 4.694 26.337 0.760 1.00 55.19 86 CYS A CA 1
ATOM 710 C C . CYS A 1 86 ? 5.009 26.458 2.266 1.00 55.19 86 CYS A C 1
ATOM 712 O O . CYS A 1 86 ? 4.118 26.376 3.115 1.00 55.19 86 CYS A O 1
ATOM 714 N N . GLY A 1 87 ? 6.281 26.722 2.584 1.00 56.41 87 GLY A N 1
ATOM 715 C CA . GLY A 1 87 ? 6.743 27.115 3.919 1.00 56.41 87 GLY A CA 1
ATOM 716 C C . GLY A 1 87 ? 6.302 28.537 4.322 1.00 56.41 87 GLY A C 1
ATOM 717 O O . GLY A 1 87 ? 5.611 29.214 3.564 1.00 56.41 87 GLY A O 1
ATOM 718 N N . PRO A 1 88 ? 6.699 29.034 5.509 1.00 54.91 88 PRO A N 1
ATOM 719 C CA . PRO A 1 88 ? 6.229 30.318 6.053 1.00 54.91 88 PRO A CA 1
ATOM 720 C C . PRO A 1 88 ? 6.554 31.555 5.194 1.00 54.91 88 PRO A C 1
ATOM 722 O O . PRO A 1 88 ? 5.954 32.604 5.415 1.00 54.91 88 PRO A O 1
ATOM 725 N N . ASP A 1 89 ? 7.443 31.432 4.204 1.00 56.00 89 ASP A N 1
ATOM 726 C CA . ASP A 1 89 ? 7.868 32.532 3.327 1.00 56.00 89 ASP A CA 1
ATOM 727 C C . ASP A 1 89 ? 7.007 32.711 2.055 1.00 56.00 89 ASP A C 1
ATOM 729 O O . ASP A 1 89 ? 7.281 33.593 1.242 1.00 56.00 89 ASP A O 1
ATOM 733 N N . GLY A 1 90 ? 5.912 31.953 1.913 1.00 53.28 90 GLY A N 1
ATOM 734 C CA . GLY A 1 90 ? 4.878 32.195 0.900 1.00 53.28 90 GLY A CA 1
ATOM 735 C C . GLY A 1 90 ? 5.146 31.571 -0.478 1.00 53.28 90 GLY A C 1
ATOM 736 O O . GLY A 1 90 ? 6.282 31.409 -0.919 1.00 53.28 90 GLY A O 1
ATOM 737 N N . CYS A 1 91 ? 4.068 31.220 -1.188 1.00 62.81 91 CYS A N 1
ATOM 738 C CA . CYS A 1 91 ? 4.140 30.736 -2.567 1.00 62.81 91 CYS A CA 1
ATOM 739 C C . CYS A 1 91 ? 4.583 31.863 -3.511 1.00 62.81 91 CYS A C 1
ATOM 741 O O . CYS A 1 91 ? 3.971 32.934 -3.526 1.00 62.81 91 CYS A O 1
ATOM 743 N N . ILE A 1 92 ? 5.532 31.587 -4.410 1.00 58.06 92 ILE A N 1
ATOM 744 C CA . ILE A 1 92 ? 5.656 32.372 -5.643 1.00 58.06 92 ILE A CA 1
ATOM 745 C C . ILE A 1 92 ? 4.487 31.977 -6.546 1.00 58.06 92 ILE A C 1
ATOM 747 O O . ILE A 1 92 ? 4.489 30.910 -7.156 1.00 58.06 92 ILE A O 1
ATOM 751 N N . ILE A 1 93 ? 3.472 32.836 -6.629 1.00 56.81 93 ILE A N 1
ATOM 752 C CA . ILE A 1 93 ? 2.410 32.683 -7.622 1.00 56.81 93 ILE A CA 1
ATOM 753 C C . ILE A 1 93 ? 3.006 33.061 -8.989 1.00 56.81 93 ILE A C 1
ATOM 755 O O . ILE A 1 93 ? 3.458 34.202 -9.154 1.00 56.81 93 ILE A O 1
ATOM 759 N N . PRO A 1 94 ? 3.024 32.160 -9.991 1.00 47.62 94 PRO A N 1
ATOM 760 C CA . PRO A 1 94 ? 3.425 32.531 -11.342 1.00 47.62 94 PRO A CA 1
ATOM 761 C C . PRO A 1 94 ? 2.455 33.601 -11.869 1.00 47.62 94 PRO A C 1
ATOM 763 O O . PRO A 1 94 ? 1.291 33.323 -12.145 1.00 47.62 94 PRO A O 1
ATOM 766 N N . GLY A 1 95 ? 2.935 34.848 -11.942 1.00 58.59 95 GLY A N 1
ATOM 767 C CA . GLY A 1 95 ? 2.150 36.022 -12.345 1.00 58.59 95 GLY A CA 1
ATOM 768 C C . GLY A 1 95 ? 2.330 37.276 -11.479 1.00 58.59 95 GLY A C 1
ATOM 769 O O . GLY A 1 95 ? 1.858 38.336 -11.875 1.00 58.59 95 GLY A O 1
ATOM 770 N N . THR A 1 96 ? 3.023 37.213 -10.334 1.00 59.00 96 THR A N 1
ATOM 771 C CA . THR A 1 96 ? 3.205 38.378 -9.437 1.00 59.00 96 THR A CA 1
ATOM 772 C C . THR A 1 96 ? 4.609 38.982 -9.468 1.00 59.00 96 THR A C 1
ATOM 774 O O . THR A 1 96 ? 5.099 39.466 -8.448 1.00 59.00 96 THR A O 1
ATOM 777 N N . GLN A 1 97 ? 5.275 38.989 -10.624 1.00 51.94 97 GLN A N 1
ATOM 778 C CA . GLN A 1 97 ? 6.429 39.872 -10.792 1.00 51.94 97 GLN A CA 1
ATOM 779 C C . GLN A 1 97 ? 5.902 41.296 -10.977 1.00 51.94 97 GLN A C 1
ATOM 781 O O . GLN A 1 97 ? 5.435 41.662 -12.054 1.00 51.94 97 GLN A O 1
ATOM 786 N N . LYS A 1 98 ? 5.932 42.093 -9.905 1.00 51.25 98 LYS A N 1
ATOM 787 C CA . LYS A 1 98 ? 5.876 43.546 -10.050 1.00 51.25 98 LYS A CA 1
ATOM 788 C C . LYS A 1 98 ? 7.166 43.957 -10.752 1.00 51.25 98 LYS A C 1
ATOM 790 O O . LYS A 1 98 ? 8.246 43.780 -10.203 1.00 51.25 98 LYS A O 1
ATOM 795 N N . THR A 1 99 ? 7.028 44.433 -11.981 1.00 47.06 99 THR A N 1
ATOM 796 C CA . THR A 1 99 ? 8.035 45.255 -12.645 1.00 47.06 99 THR A CA 1
ATOM 797 C C . THR A 1 99 ? 8.257 46.495 -11.780 1.00 47.06 99 THR A C 1
ATOM 799 O O . THR A 1 99 ? 7.291 47.223 -11.537 1.00 47.06 99 THR A O 1
ATOM 802 N N . ASP A 1 100 ? 9.477 46.667 -11.273 1.00 47.03 100 ASP A N 1
ATOM 803 C CA . ASP A 1 100 ? 9.970 47.948 -10.745 1.00 47.03 100 ASP A CA 1
ATOM 804 C C . ASP A 1 100 ? 9.971 49.012 -11.858 1.00 47.03 100 ASP A C 1
ATOM 806 O O . ASP A 1 100 ? 10.339 48.656 -13.008 1.00 47.03 100 ASP A O 1
#

Foldseek 3Di:
DDPVLLVQLVVLQVVLVVCVVVVNLVSSLVSLVSSCVSPVPPVVSVVVNCCSVPVVCPPPHHVVVVSVVVNVVVVVVVVVVVVVPDDPVDDPDVPPPDDD

Secondary structure (DSSP, 8-state):
--HHHHHHHHHHHHHHHHHHHT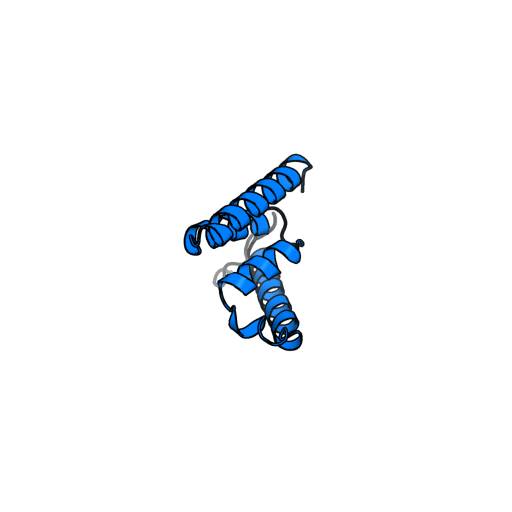T-HHHHHHHHHHHHHH-TT-HHHHHHHHHHH-GGGTSSS--HHHHHHHHHHHHHHHHHHHHTS--TT----TT-----

Sequence (100 aa):
MSELEVSLAQTKFKLGLAYAGAGKHDDALKQLDDALELDPDNFLIRKQRWYIRFPEKFSPVIDIEWQQKQLERERAEEQMRSDDVCGPDGCIIPGTQKTD